Protein AF-A0A918CCY0-F1 (afdb_monomer)

Nearest PDB structures (foldseek):
  2pcs-assembly1_A  TM=2.678E-01  e=2.724E-01  Geobacillus kaustophilus HTA426
  3ggn-assembly2_A  TM=2.330E-01  e=2.279E-01  Deinococcus radiodurans R1 = ATCC 13939 = DSM 20539
  3ggn-assembly3_B  TM=2.545E-01  e=3.068E-01  Deinococcus radiodurans R1 = ATCC 13939 = DSM 20539
  6pny-assembly1_A  TM=3.063E-01  e=2.607E+00  Francisella tularensis subsp. tularensis SCHU S4

pLDDT: mean 81.94, std 15.41, range [39.5, 96.31]

Solvent-accessible surface area (backbone atoms only — not comparable to full-atom values): 8529 Å² total; per-residue (Å²): 140,81,88,79,83,79,80,77,81,78,77,88,73,75,77,64,58,61,61,7,47,51,28,29,48,45,58,53,39,56,74,70,52,80,58,81,56,75,43,73,50,66,84,45,102,47,34,41,38,38,27,29,70,56,40,86,72,64,56,28,54,26,38,40,42,39,38,33,67,90,44,58,96,51,21,34,38,37,36,34,32,46,60,75,64,62,71,43,38,53,45,37,24,89,43,63,42,80,72,51,73,47,82,68,100,50,61,28,40,32,32,36,28,74,30,59,93,46,47,65,23,35,33,41,41,32,65,54,98,90,37,40,37,42,35,42,24,30,56,65,32,28,54,72,34,89,88,44,29,85,76,60,129

Structure (mmCIF, N/CA/C/O backbone):
data_AF-A0A918CCY0-F1
#
_entry.id   AF-A0A918CCY0-F1
#
loop_
_atom_site.group_PDB
_atom_site.id
_atom_site.type_symbol
_atom_site.label_atom_id
_atom_site.label_alt_id
_atom_site.label_comp_id
_atom_site.label_asym_id
_atom_site.label_entity_id
_atom_site.label_seq_id
_atom_site.pdbx_PDB_ins_code
_atom_site.Cartn_x
_atom_site.Cartn_y
_atom_site.Cartn_z
_atom_site.occupancy
_atom_site.B_iso_or_equiv
_atom_site.auth_seq_id
_atom_site.auth_comp_id
_atom_site.auth_asym_id
_atom_site.auth_atom_id
_atom_site.pdbx_PDB_model_num
ATOM 1 N N . MET A 1 1 ? -39.111 -21.117 43.586 1.00 40.88 1 MET A N 1
ATOM 2 C CA . MET A 1 1 ? -37.737 -20.717 43.205 1.00 40.88 1 MET A CA 1
ATOM 3 C C . MET A 1 1 ? -37.545 -21.049 41.731 1.00 40.88 1 MET A C 1
ATOM 5 O O . MET A 1 1 ? -37.672 -22.212 41.379 1.00 40.88 1 MET A O 1
ATOM 9 N N . ARG A 1 2 ? -37.376 -20.050 40.855 1.00 39.50 2 ARG A N 1
ATOM 10 C CA . ARG A 1 2 ? -37.179 -20.255 39.405 1.00 39.50 2 ARG A CA 1
ATOM 11 C C . ARG A 1 2 ? -35.683 -20.141 39.086 1.00 39.50 2 ARG A C 1
ATOM 13 O O . A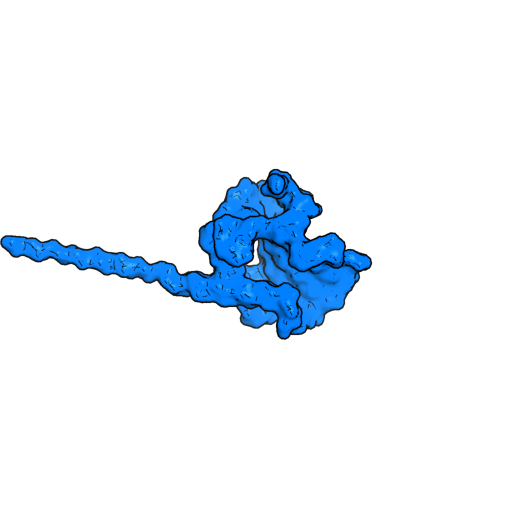RG A 1 2 ? -35.084 -19.166 39.540 1.00 39.50 2 ARG A O 1
ATOM 20 N N . PRO A 1 3 ? -35.071 -21.071 38.336 1.00 46.34 3 PRO A N 1
ATOM 21 C CA . PRO A 1 3 ? -33.688 -20.914 37.917 1.00 46.34 3 PRO A CA 1
ATOM 22 C C . PRO A 1 3 ? -33.613 -19.884 36.783 1.00 46.34 3 PRO A C 1
ATOM 24 O O . PRO A 1 3 ? -34.316 -19.989 35.779 1.00 46.34 3 PRO A O 1
ATOM 27 N N . VAL A 1 4 ? -32.768 -18.869 36.959 1.00 45.44 4 VAL A N 1
ATOM 28 C CA . VAL A 1 4 ? -32.426 -17.900 35.914 1.00 45.44 4 VAL A CA 1
ATOM 29 C C . VAL A 1 4 ? -31.367 -18.544 35.025 1.00 45.44 4 VAL A C 1
ATOM 31 O O . VAL A 1 4 ? -30.231 -18.754 35.450 1.00 45.44 4 VAL A O 1
ATOM 34 N N . LEU A 1 5 ? -31.754 -18.878 33.795 1.00 44.03 5 LEU A N 1
ATOM 35 C CA . LEU A 1 5 ? -30.851 -19.365 32.759 1.00 44.03 5 LEU A CA 1
ATOM 36 C C . LEU A 1 5 ? -29.919 -18.209 32.349 1.00 44.03 5 LEU A C 1
ATOM 38 O O . LEU A 1 5 ? -30.341 -17.268 31.678 1.00 44.03 5 LEU A O 1
ATOM 42 N N . LYS A 1 6 ? -28.652 -18.242 32.778 1.00 44.53 6 LYS A N 1
ATOM 43 C CA . LYS A 1 6 ? -27.619 -17.331 32.267 1.00 44.53 6 LYS A CA 1
ATOM 44 C C . LYS A 1 6 ? -27.209 -17.805 30.874 1.00 44.53 6 LYS A C 1
ATOM 46 O O . LYS A 1 6 ? -26.395 -18.713 30.742 1.00 44.53 6 LYS A O 1
ATOM 51 N 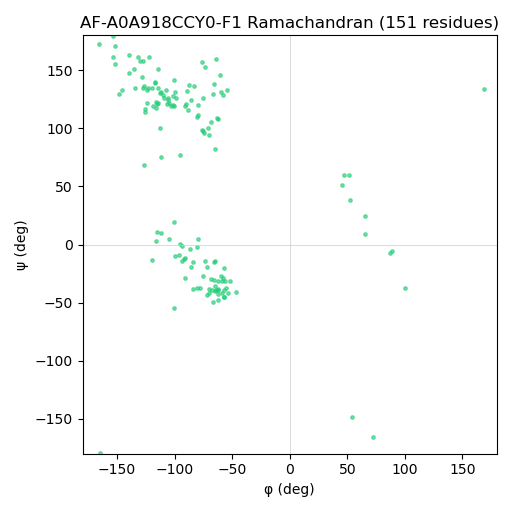N . VAL A 1 7 ? -27.778 -17.194 29.840 1.00 46.62 7 VAL A N 1
ATOM 52 C CA . VAL A 1 7 ? -27.289 -17.340 28.465 1.00 46.62 7 VAL A CA 1
ATOM 53 C C . VAL A 1 7 ? -25.966 -16.583 28.373 1.00 46.62 7 VAL A C 1
ATOM 55 O O . VAL A 1 7 ? -25.937 -15.357 28.290 1.00 46.62 7 VAL A O 1
ATOM 58 N N . VAL A 1 8 ? -24.855 -17.313 28.447 1.00 46.78 8 VAL A N 1
ATOM 59 C CA . VAL A 1 8 ? -23.535 -16.777 28.114 1.00 46.78 8 VAL A CA 1
ATOM 60 C C . VAL A 1 8 ? -23.460 -16.711 26.592 1.00 46.78 8 VAL A C 1
ATOM 62 O O . VAL A 1 8 ? -23.224 -17.717 25.926 1.00 46.78 8 VAL A O 1
ATOM 65 N N . ALA A 1 9 ? -23.698 -15.527 26.034 1.00 44.94 9 ALA A N 1
ATOM 66 C CA . ALA A 1 9 ? -23.364 -15.243 24.647 1.00 44.94 9 ALA A CA 1
ATOM 67 C C . ALA A 1 9 ? -21.831 -15.187 24.535 1.00 44.94 9 ALA A C 1
ATOM 69 O O . ALA A 1 9 ? -21.206 -14.168 24.823 1.00 44.94 9 ALA A O 1
ATOM 70 N N . VAL A 1 10 ? -21.212 -16.314 24.181 1.00 41.62 10 VAL A N 1
ATOM 71 C CA . VAL A 1 10 ? -19.797 -16.358 23.804 1.00 41.62 10 VAL A CA 1
ATOM 72 C C . VAL A 1 10 ? -19.688 -15.752 22.408 1.00 41.62 10 VAL A C 1
ATOM 74 O O . VAL A 1 10 ? -19.936 -16.412 21.402 1.00 41.62 10 VAL A O 1
ATOM 77 N N . SER A 1 11 ? -19.368 -14.462 22.349 1.00 46.12 11 SER A N 1
ATOM 78 C CA . SER A 1 11 ? -19.100 -13.753 21.100 1.00 46.12 11 SER A CA 1
ATOM 79 C C . SER A 1 11 ? -17.861 -14.339 20.413 1.00 46.12 11 SER A C 1
ATOM 81 O O . SER A 1 11 ? -16.729 -14.140 20.855 1.00 46.12 11 SER A O 1
ATOM 83 N N . LEU A 1 12 ? -18.080 -15.047 19.305 1.00 43.28 12 LEU A N 1
ATOM 84 C CA . LEU A 1 12 ? -17.069 -15.467 18.332 1.00 43.28 12 LEU A CA 1
ATOM 85 C C . LEU A 1 12 ? -16.461 -14.233 17.635 1.00 43.28 12 LEU A C 1
ATOM 87 O O . LEU A 1 12 ? -16.867 -13.869 16.538 1.00 43.28 12 LEU A O 1
ATOM 91 N N . LEU A 1 13 ? -15.492 -13.568 18.269 1.00 46.88 13 LEU A N 1
ATOM 92 C CA . LEU A 1 13 ? -14.721 -12.460 17.669 1.00 46.88 13 LEU A CA 1
ATOM 93 C C . LEU A 1 13 ? -13.226 -12.779 17.490 1.00 46.88 13 LEU A C 1
ATOM 95 O O . LEU A 1 13 ? -12.434 -11.900 17.169 1.00 46.88 13 LEU A O 1
ATO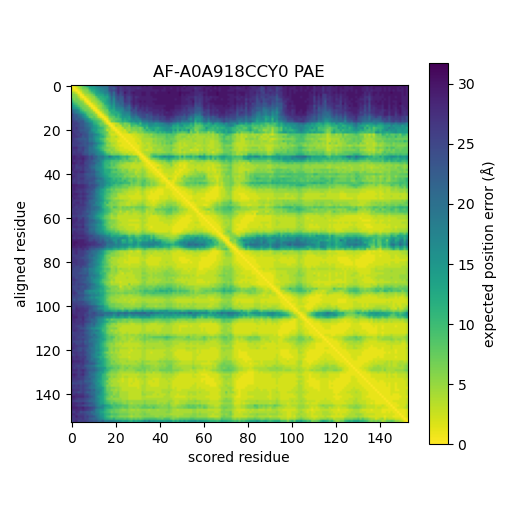M 99 N N . LEU A 1 14 ? -12.819 -14.037 17.674 1.00 45.97 14 LEU A N 1
ATOM 100 C CA . LEU A 1 14 ? -11.401 -14.426 17.699 1.00 45.97 14 LEU A CA 1
ATOM 101 C C . LEU A 1 14 ? -10.836 -14.903 16.346 1.00 45.97 14 LEU A C 1
ATOM 103 O O . LEU A 1 14 ? -9.655 -15.218 16.266 1.00 45.97 14 LEU A O 1
ATOM 107 N N . GLY A 1 15 ? -11.642 -14.953 15.279 1.00 44.38 15 GLY A N 1
ATOM 108 C CA . GLY A 1 15 ? -11.222 -15.521 13.986 1.00 44.38 15 GLY A CA 1
ATOM 109 C C . GLY A 1 15 ? -10.492 -14.563 13.035 1.00 44.38 15 GLY A C 1
ATOM 110 O O . GLY A 1 15 ? -9.800 -15.011 12.126 1.00 44.38 15 GLY A O 1
ATOM 111 N N . SER A 1 16 ? -10.627 -13.250 13.221 1.00 52.12 16 SER A N 1
ATOM 112 C CA . SER A 1 16 ? -10.119 -12.235 12.282 1.00 52.12 16 SER A CA 1
ATOM 113 C C . SER A 1 16 ? -8.720 -11.706 12.623 1.00 52.12 16 SER A C 1
ATOM 115 O O . SER A 1 16 ? -8.071 -11.101 11.775 1.00 52.12 16 SER A O 1
ATOM 117 N N . SER A 1 17 ? -8.204 -11.957 13.830 1.00 58.81 17 SER A N 1
ATOM 118 C CA . SER A 1 17 ? -6.920 -11.403 14.285 1.00 58.81 17 SER A CA 1
ATOM 119 C C . SER A 1 17 ? -5.694 -12.160 13.765 1.00 58.81 17 SER A C 1
ATOM 121 O O . SER A 1 17 ? -4.700 -11.523 13.419 1.00 58.81 17 SER A O 1
ATOM 123 N N . ALA A 1 18 ? -5.756 -13.492 13.668 1.00 58.97 18 ALA A N 1
ATOM 124 C CA . ALA A 1 18 ? -4.641 -14.307 13.172 1.00 58.97 18 ALA A CA 1
ATOM 125 C C . ALA A 1 18 ? -4.376 -14.042 11.682 1.00 58.97 18 ALA A C 1
ATOM 127 O O . ALA A 1 18 ? -3.266 -13.681 11.299 1.00 58.97 18 ALA A O 1
ATOM 128 N N . ARG A 1 19 ? -5.436 -14.080 10.863 1.00 67.81 19 ARG A N 1
ATOM 129 C CA . ARG A 1 19 ? -5.363 -13.803 9.422 1.00 67.81 19 ARG A CA 1
ATOM 130 C C . ARG A 1 19 ? -4.822 -12.401 9.125 1.00 67.81 19 ARG A C 1
ATOM 132 O O . ARG A 1 19 ? -4.006 -12.244 8.223 1.00 67.81 19 ARG A O 1
ATOM 139 N N . ALA A 1 20 ? -5.244 -11.393 9.889 1.00 60.84 20 ALA A N 1
ATOM 140 C CA . ALA A 1 20 ? -4.776 -10.023 9.704 1.00 60.84 20 ALA A CA 1
ATOM 141 C C . ALA A 1 20 ? -3.299 -9.849 10.119 1.00 60.84 20 ALA A C 1
ATOM 143 O O . ALA A 1 20 ? -2.530 -9.170 9.439 1.00 60.84 20 ALA A O 1
ATOM 144 N N . ALA A 1 21 ? -2.864 -10.510 11.199 1.00 64.00 21 ALA A N 1
ATOM 145 C CA . ALA A 1 21 ? -1.460 -10.514 11.610 1.00 64.00 21 ALA A CA 1
ATOM 146 C C . ALA A 1 21 ? -0.549 -11.190 10.567 1.00 64.00 21 ALA A C 1
ATOM 148 O O . ALA A 1 21 ? 0.544 -10.686 10.286 1.00 64.00 21 ALA A O 1
ATOM 149 N N . ASP A 1 22 ? -1.017 -12.283 9.960 1.00 74.00 22 ASP A N 1
ATOM 150 C CA . ASP A 1 22 ? -0.301 -13.004 8.905 1.00 74.00 22 ASP A CA 1
ATOM 151 C C . ASP A 1 22 ? -0.192 -12.180 7.616 1.00 74.00 22 ASP A C 1
ATOM 153 O O . ASP A 1 22 ? 0.874 -12.134 7.004 1.00 74.00 22 ASP A O 1
ATOM 157 N N . LEU A 1 23 ? -1.244 -11.448 7.239 1.00 76.88 23 LEU A N 1
ATOM 158 C CA . LEU A 1 23 ? -1.238 -10.582 6.056 1.00 76.88 23 LEU A CA 1
ATOM 159 C C . LEU A 1 23 ? -0.345 -9.353 6.227 1.00 76.88 23 LEU A C 1
ATOM 161 O O . LEU A 1 23 ? 0.424 -9.027 5.324 1.00 76.88 23 LEU A O 1
ATOM 165 N N . THR A 1 24 ? -0.360 -8.703 7.393 1.00 78.69 24 THR A N 1
ATOM 166 C CA . THR A 1 24 ? 0.599 -7.623 7.677 1.00 78.69 24 THR A CA 1
ATOM 167 C C . THR A 1 24 ? 2.026 -8.136 7.675 1.00 78.69 24 THR A C 1
ATOM 169 O O . THR A 1 24 ? 2.926 -7.463 7.178 1.00 78.69 24 THR A O 1
ATOM 172 N N . ARG A 1 25 ? 2.266 -9.336 8.214 1.00 82.00 25 ARG A N 1
ATOM 173 C CA . ARG A 1 25 ? 3.584 -9.961 8.136 1.00 82.00 25 ARG A CA 1
ATOM 174 C C . ARG A 1 25 ? 3.981 -10.219 6.684 1.00 82.00 25 ARG A C 1
ATOM 176 O O . ARG A 1 25 ? 5.082 -9.825 6.314 1.00 82.00 25 ARG A O 1
ATOM 183 N N . ALA A 1 26 ? 3.102 -10.805 5.876 1.00 80.62 26 ALA A N 1
ATOM 184 C CA . ALA A 1 26 ? 3.346 -11.039 4.457 1.00 80.62 26 ALA A CA 1
ATOM 185 C C . ALA A 1 26 ? 3.667 -9.732 3.717 1.00 80.62 26 ALA A C 1
ATOM 187 O O . ALA A 1 26 ? 4.657 -9.661 2.995 1.00 80.62 26 ALA A O 1
ATOM 188 N N . LEU A 1 27 ? 2.903 -8.664 3.966 1.00 81.19 27 LEU A N 1
ATOM 189 C CA . LEU A 1 27 ? 3.140 -7.333 3.403 1.00 81.19 27 LEU A CA 1
ATOM 190 C C . LEU A 1 27 ? 4.540 -6.811 3.748 1.00 81.19 27 LEU A C 1
ATOM 192 O O . LEU A 1 27 ? 5.264 -6.330 2.877 1.00 81.19 27 LEU A O 1
ATOM 196 N N . LEU A 1 28 ? 4.955 -6.960 5.007 1.00 81.38 28 LEU A N 1
ATOM 197 C CA . LEU A 1 28 ? 6.296 -6.581 5.451 1.00 81.38 28 LEU A CA 1
ATOM 198 C C . LEU A 1 28 ? 7.394 -7.482 4.853 1.00 81.38 28 LEU A C 1
ATOM 200 O O . LEU A 1 28 ? 8.509 -7.014 4.632 1.00 81.38 28 LEU A O 1
ATOM 204 N N . GLU A 1 29 ? 7.111 -8.750 4.548 1.00 83.50 29 GLU A N 1
ATOM 205 C CA . GLU A 1 29 ? 8.074 -9.648 3.898 1.00 83.50 29 GLU A CA 1
ATOM 206 C C . GLU A 1 29 ? 8.423 -9.186 2.472 1.00 83.50 29 GLU A C 1
ATOM 208 O O . GLU A 1 29 ? 9.601 -9.233 2.097 1.00 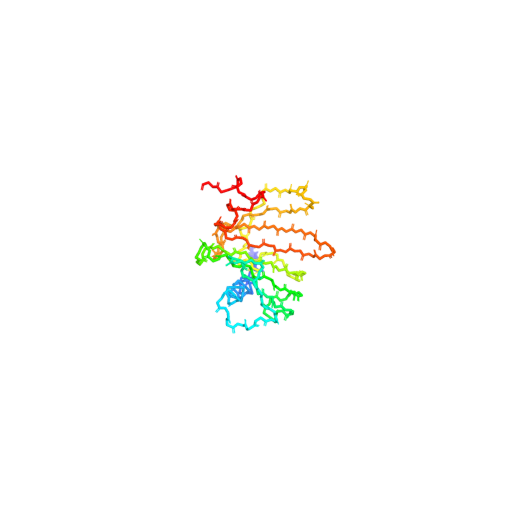83.50 29 GLU A O 1
ATOM 213 N N . TYR A 1 30 ? 7.465 -8.619 1.727 1.00 81.44 30 TYR A N 1
ATOM 214 C CA . TYR A 1 30 ? 7.723 -7.999 0.417 1.00 81.44 30 TYR A CA 1
ATOM 215 C C . TYR A 1 30 ? 8.679 -6.797 0.497 1.00 81.44 30 TYR A C 1
ATOM 217 O O . TYR A 1 30 ? 9.507 -6.594 -0.404 1.00 81.44 30 TYR A O 1
ATOM 225 N N . LEU A 1 31 ? 8.668 -6.053 1.611 1.00 78.75 31 LEU A N 1
ATOM 226 C CA . LEU A 1 31 ? 9.655 -4.993 1.857 1.00 78.75 31 LEU A CA 1
ATOM 227 C C . LEU A 1 31 ? 11.073 -5.568 1.925 1.00 78.75 31 LEU A C 1
ATOM 229 O O . LEU A 1 31 ? 11.990 -5.025 1.308 1.00 78.75 31 LEU A O 1
ATOM 233 N N . THR A 1 32 ? 11.225 -6.706 2.609 1.00 74.38 32 THR A N 1
ATOM 234 C CA . THR A 1 32 ? 12.512 -7.380 2.855 1.00 74.38 32 THR A CA 1
ATOM 235 C C . THR A 1 32 ? 13.039 -8.214 1.686 1.00 74.38 32 THR A C 1
ATOM 237 O O . THR A 1 32 ? 14.075 -8.854 1.826 1.00 74.38 32 THR A O 1
ATOM 240 N N . THR A 1 33 ? 12.371 -8.198 0.525 1.00 66.62 33 THR A N 1
ATOM 241 C CA . THR A 1 33 ? 12.799 -8.857 -0.733 1.00 66.62 33 THR A CA 1
ATOM 242 C C . THR A 1 33 ? 12.852 -10.392 -0.701 1.00 66.62 33 THR A C 1
ATOM 244 O O . THR A 1 33 ? 13.307 -10.993 -1.668 1.00 66.62 33 THR A O 1
ATOM 247 N N . LYS A 1 34 ? 12.352 -11.048 0.359 1.00 70.19 34 LYS A N 1
ATOM 248 C CA . LYS A 1 34 ? 12.341 -12.523 0.456 1.00 70.19 34 LYS A CA 1
ATOM 249 C C . LYS A 1 34 ? 11.592 -13.192 -0.699 1.00 70.19 34 LYS A C 1
ATOM 251 O O . LYS A 1 34 ? 11.929 -14.307 -1.081 1.00 70.19 34 LYS A O 1
ATOM 256 N N . THR A 1 35 ? 10.611 -12.491 -1.258 1.00 75.12 35 THR A N 1
ATOM 257 C CA . THR A 1 35 ? 9.899 -12.895 -2.469 1.00 75.12 35 THR A CA 1
ATOM 258 C C . THR A 1 35 ? 10.461 -12.116 -3.663 1.00 75.12 35 THR A C 1
ATOM 260 O O . THR A 1 35 ? 10.363 -10.882 -3.658 1.00 75.12 35 THR A O 1
ATOM 263 N N . PRO A 1 36 ? 11.023 -12.774 -4.693 1.00 84.25 36 PRO A N 1
ATOM 264 C CA . PRO A 1 36 ? 11.535 -12.086 -5.877 1.00 84.25 36 PRO A CA 1
ATOM 265 C C . PRO A 1 36 ? 10.388 -11.414 -6.656 1.00 84.25 36 PRO A C 1
ATOM 267 O O . PRO A 1 36 ? 9.310 -12.006 -6.757 1.00 84.25 36 PRO A O 1
ATOM 270 N N . PRO A 1 37 ? 10.570 -10.179 -7.160 1.00 89.94 37 PRO A N 1
ATOM 271 C CA . PRO A 1 37 ? 9.547 -9.492 -7.941 1.00 89.94 37 PRO A CA 1
ATOM 272 C C . PRO A 1 37 ? 9.414 -10.074 -9.350 1.00 89.94 37 PRO A C 1
ATOM 274 O O . PRO A 1 37 ? 10.379 -10.592 -9.906 1.00 89.94 37 PRO A O 1
ATOM 277 N N . SER A 1 38 ? 8.219 -9.949 -9.931 1.00 92.12 38 SER A N 1
ATOM 278 C CA . SER A 1 38 ? 7.984 -10.206 -11.357 1.00 92.12 38 SER A CA 1
ATOM 279 C C . SER A 1 38 ? 8.745 -9.196 -12.215 1.00 92.12 38 SER A C 1
ATOM 281 O O . SER A 1 38 ? 9.334 -9.562 -13.225 1.00 92.12 38 SER A O 1
ATOM 283 N N . GLU A 1 39 ? 8.759 -7.932 -11.784 1.00 91.75 39 GLU A N 1
ATOM 284 C CA . GLU A 1 39 ? 9.446 -6.843 -12.473 1.00 91.75 39 GLU A CA 1
ATOM 285 C C . GLU A 1 39 ? 10.146 -5.919 -11.479 1.00 91.75 39 GLU A C 1
ATOM 287 O O . GLU A 1 39 ? 9.672 -5.673 -10.365 1.00 91.75 39 GLU A O 1
ATOM 292 N N . SER A 1 40 ? 11.276 -5.359 -11.897 1.00 90.69 40 SER A N 1
ATOM 293 C CA . SER A 1 40 ? 11.994 -4.359 -11.117 1.00 90.69 40 SER A CA 1
ATOM 294 C C . SER A 1 40 ? 12.661 -3.336 -12.012 1.00 90.69 40 SER A C 1
ATOM 296 O O . SER A 1 40 ? 13.345 -3.705 -12.968 1.00 90.69 40 SER A O 1
ATOM 298 N N . SER A 1 41 ? 12.507 -2.059 -11.684 1.00 90.62 41 SER A N 1
ATOM 299 C CA . SER A 1 41 ? 13.056 -0.974 -12.488 1.00 90.62 41 SER A CA 1
ATOM 300 C C . SER A 1 41 ? 13.363 0.262 -11.649 1.00 90.62 41 SER A C 1
ATOM 302 O O . SER A 1 41 ? 12.796 0.498 -10.580 1.00 90.62 41 SER A O 1
ATOM 304 N N . TYR A 1 42 ? 14.292 1.071 -12.149 1.00 86.12 42 TYR A N 1
ATOM 305 C CA . TYR A 1 42 ? 14.489 2.429 -11.664 1.00 86.12 42 TYR A CA 1
ATOM 306 C C . TYR A 1 42 ? 13.576 3.359 -12.461 1.00 86.12 42 TYR A C 1
ATOM 308 O O . TYR A 1 42 ? 13.760 3.512 -13.666 1.00 86.12 42 TYR A O 1
ATOM 316 N N . MET A 1 43 ? 12.613 3.997 -11.794 1.00 84.06 43 MET A N 1
ATOM 317 C CA . MET A 1 43 ? 11.814 5.070 -12.406 1.00 84.06 43 MET A CA 1
ATOM 318 C C . MET A 1 43 ? 12.612 6.374 -12.509 1.00 84.06 43 MET A C 1
ATOM 320 O O . MET A 1 43 ? 12.356 7.211 -13.369 1.00 84.06 43 MET A O 1
ATOM 324 N N . SER A 1 44 ? 13.583 6.562 -11.615 1.00 85.56 44 SER A N 1
ATOM 325 C CA . SER A 1 44 ? 14.540 7.666 -11.640 1.00 85.56 44 SER A CA 1
ATOM 326 C C . SER A 1 44 ? 15.829 7.244 -10.929 1.00 85.56 44 SER A C 1
ATOM 328 O O . SER A 1 44 ? 15.917 6.143 -10.385 1.00 85.56 44 SER A O 1
ATOM 330 N N . LYS A 1 45 ? 16.828 8.135 -10.861 1.00 81.88 45 LYS A N 1
ATOM 331 C CA . LYS A 1 45 ? 18.068 7.893 -10.093 1.00 81.88 45 LYS A CA 1
ATOM 332 C C . LYS A 1 45 ? 17.820 7.601 -8.604 1.00 81.88 45 LYS A C 1
ATOM 334 O O . LYS A 1 45 ? 18.696 7.050 -7.937 1.00 81.88 45 LYS A O 1
ATOM 339 N N . GLU A 1 46 ? 16.656 7.986 -8.086 1.00 83.31 46 GLU A N 1
ATOM 340 C CA . GLU A 1 46 ? 16.334 7.942 -6.658 1.00 83.31 46 GLU A CA 1
ATOM 341 C C . GLU A 1 46 ? 15.143 7.042 -6.328 1.00 83.31 46 GLU A C 1
ATOM 343 O O . GLU A 1 46 ? 14.938 6.726 -5.158 1.00 83.31 46 GLU A O 1
ATOM 348 N N . VAL A 1 47 ? 14.372 6.620 -7.333 1.00 85.38 47 VAL A N 1
ATOM 349 C CA . VAL A 1 47 ? 13.145 5.842 -7.155 1.00 85.38 47 VAL A CA 1
ATOM 350 C C . VAL A 1 47 ? 13.314 4.470 -7.786 1.00 85.38 47 VAL A C 1
ATOM 352 O O . VAL A 1 47 ? 13.486 4.348 -9.000 1.00 85.38 47 VAL A O 1
ATOM 355 N N . TYR A 1 48 ? 13.231 3.444 -6.945 1.00 88.94 48 TYR A N 1
ATOM 356 C CA . TYR A 1 48 ? 13.265 2.046 -7.350 1.00 88.94 48 TYR A CA 1
ATOM 357 C C . TYR A 1 48 ? 11.914 1.395 -7.085 1.00 88.94 48 TYR A C 1
ATOM 359 O O . TYR A 1 48 ? 11.375 1.511 -5.977 1.00 88.94 48 TYR A O 1
ATOM 367 N N . VAL A 1 49 ? 11.390 0.712 -8.098 1.00 91.81 49 VAL A N 1
ATOM 368 C CA . VAL A 1 49 ? 10.087 0.052 -8.077 1.00 91.81 49 VAL A CA 1
ATOM 369 C C . VAL A 1 49 ? 10.264 -1.446 -8.246 1.00 91.81 49 VAL A C 1
ATOM 371 O O . VAL A 1 49 ? 11.079 -1.918 -9.039 1.00 91.81 49 VAL A O 1
ATOM 374 N N . ARG A 1 50 ? 9.479 -2.197 -7.477 1.00 92.31 50 ARG A N 1
ATOM 375 C CA . ARG A 1 50 ? 9.341 -3.647 -7.583 1.00 92.31 50 ARG A CA 1
ATOM 376 C C . ARG A 1 50 ? 7.869 -4.000 -7.696 1.00 92.31 50 ARG A C 1
ATOM 378 O O . ARG A 1 50 ? 7.062 -3.480 -6.928 1.00 92.31 50 ARG A O 1
ATOM 385 N N . ILE A 1 51 ? 7.542 -4.889 -8.624 1.00 93.69 51 ILE A N 1
ATOM 386 C CA . ILE A 1 51 ? 6.174 -5.320 -8.899 1.00 93.69 51 ILE A CA 1
ATOM 387 C C . ILE A 1 51 ? 6.101 -6.833 -8.743 1.00 93.69 51 ILE A C 1
ATOM 389 O O . ILE A 1 51 ? 6.956 -7.559 -9.251 1.00 93.69 51 ILE A O 1
ATOM 393 N N . TRP A 1 52 ? 5.065 -7.314 -8.064 1.00 93.94 52 TRP A N 1
ATOM 394 C CA . TRP A 1 52 ? 4.703 -8.727 -8.048 1.00 93.94 52 TRP A CA 1
ATOM 395 C C . TRP A 1 52 ? 3.306 -8.862 -8.628 1.00 93.94 52 TRP A C 1
ATOM 397 O O . TRP A 1 52 ? 2.348 -8.312 -8.083 1.00 93.94 52 TRP A O 1
ATOM 407 N N . THR A 1 53 ? 3.202 -9.605 -9.722 1.00 93.31 53 THR A N 1
ATOM 408 C CA . THR A 1 53 ? 1.916 -10.023 -10.279 1.00 93.31 53 THR A CA 1
ATOM 409 C C . THR A 1 53 ? 1.452 -11.276 -9.538 1.00 93.31 53 THR A C 1
ATOM 411 O O . THR A 1 53 ? 2.255 -12.163 -9.252 1.00 93.31 53 THR A O 1
ATOM 414 N N . HIS A 1 54 ? 0.174 -11.330 -9.173 1.00 88.88 54 HIS A N 1
ATOM 415 C CA . HIS A 1 54 ? -0.446 -12.426 -8.424 1.00 88.88 54 HIS A CA 1
ATOM 416 C C . HIS A 1 54 ? 0.307 -12.816 -7.130 1.00 88.88 54 HIS A C 1
ATOM 418 O O . HIS A 1 54 ? 0.745 -13.962 -6.978 1.00 88.88 54 HIS A O 1
ATOM 424 N N . PRO A 1 55 ? 0.485 -11.890 -6.166 1.00 88.00 55 PRO A N 1
ATOM 425 C CA . PRO A 1 55 ? 1.172 -12.176 -4.909 1.00 88.00 55 PRO A CA 1
ATOM 426 C C . PRO A 1 55 ? 0.427 -13.244 -4.093 1.00 88.00 55 PRO A C 1
ATOM 428 O O . PRO A 1 55 ? -0.614 -12.974 -3.489 1.00 88.00 55 PRO A O 1
ATOM 431 N N . LEU A 1 56 ? 1.006 -14.449 -4.024 1.00 78.94 56 LEU A N 1
ATOM 432 C CA . LEU A 1 56 ? 0.416 -15.629 -3.372 1.00 78.94 56 LEU A CA 1
ATOM 433 C C . LEU A 1 56 ? -0.059 -15.374 -1.934 1.00 78.94 56 LEU A C 1
ATOM 435 O O . LEU A 1 56 ? -1.023 -15.985 -1.483 1.00 78.94 56 LEU A O 1
ATOM 439 N N . LEU A 1 57 ? 0.611 -14.472 -1.214 1.00 80.75 57 LEU A N 1
ATOM 440 C CA . LEU A 1 57 ? 0.357 -14.235 0.204 1.00 80.75 57 LEU A CA 1
ATOM 441 C C . LEU A 1 57 ? -0.666 -13.126 0.482 1.00 80.75 57 LEU A C 1
ATOM 443 O O . LEU A 1 57 ? -1.100 -13.001 1.621 1.00 80.75 57 LEU A O 1
ATOM 447 N N . LEU A 1 58 ? -1.051 -12.310 -0.509 1.00 82.19 58 LEU A N 1
ATOM 448 C CA . LEU A 1 58 ? -1.818 -11.076 -0.271 1.00 82.19 58 LEU A CA 1
ATOM 449 C C . LEU A 1 58 ? -3.225 -11.054 -0.887 1.00 82.19 58 LEU A C 1
ATOM 451 O O . LEU A 1 58 ? -3.922 -10.062 -0.721 1.00 82.19 58 LEU A O 1
ATOM 455 N N . ASN A 1 59 ? -3.709 -12.125 -1.527 1.00 87.75 59 ASN A N 1
ATOM 456 C CA . ASN A 1 59 ? -5.065 -12.158 -2.116 1.00 87.75 59 ASN A CA 1
ATOM 457 C C . ASN A 1 59 ? -5.389 -10.878 -2.920 1.00 87.75 59 ASN A C 1
ATOM 459 O O . ASN A 1 59 ? -6.388 -10.207 -2.671 1.00 87.75 59 ASN A O 1
ATOM 463 N N . ALA A 1 60 ? -4.495 -10.509 -3.830 1.00 92.31 60 ALA A N 1
ATOM 464 C CA . ALA A 1 60 ? -4.592 -9.321 -4.670 1.00 92.31 60 ALA A CA 1
ATOM 465 C C . ALA A 1 60 ? -4.112 -9.672 -6.081 1.00 92.31 60 ALA A C 1
ATOM 467 O O . ALA A 1 60 ? -3.434 -10.689 -6.261 1.00 92.31 60 ALA A O 1
ATOM 468 N N . ASP A 1 61 ? -4.439 -8.843 -7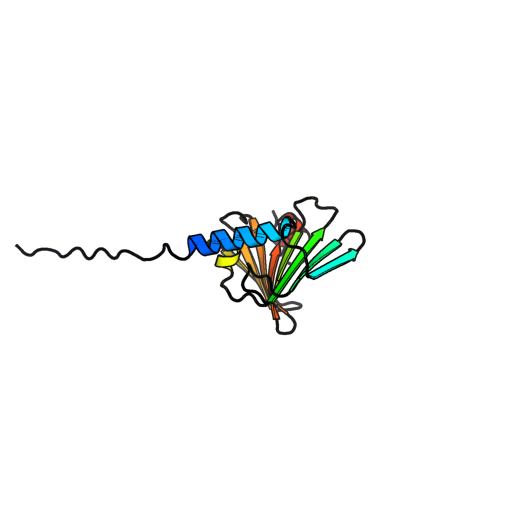.067 1.00 95.50 61 ASP A N 1
ATOM 469 C CA . ASP A 1 61 ? -3.996 -9.077 -8.444 1.00 95.50 61 ASP A CA 1
ATOM 470 C C . ASP A 1 61 ? -2.534 -8.669 -8.631 1.00 95.50 61 ASP A C 1
ATOM 472 O O . ASP A 1 61 ? -1.774 -9.356 -9.312 1.00 95.50 61 ASP A O 1
ATOM 476 N N . ALA A 1 62 ? -2.107 -7.585 -7.982 1.00 94.44 62 ALA A N 1
ATOM 477 C CA . ALA A 1 62 ? -0.712 -7.172 -7.978 1.00 94.44 62 ALA A CA 1
ATOM 478 C C . ALA A 1 62 ? -0.353 -6.363 -6.731 1.00 94.44 62 ALA A C 1
ATOM 480 O O . ALA A 1 62 ? -1.211 -5.806 -6.045 1.00 94.44 62 ALA A O 1
ATOM 481 N N . ILE A 1 63 ? 0.946 -6.276 -6.464 1.00 93.62 63 ILE A N 1
ATOM 482 C CA . ILE A 1 63 ? 1.512 -5.296 -5.541 1.00 93.62 63 ILE A CA 1
ATOM 483 C C . ILE A 1 63 ? 2.657 -4.543 -6.204 1.00 93.62 63 ILE A C 1
ATOM 485 O O . ILE A 1 63 ? 3.456 -5.117 -6.944 1.00 93.62 63 ILE A O 1
ATOM 489 N N . MET A 1 64 ? 2.761 -3.263 -5.878 1.00 93.75 64 MET A N 1
ATOM 490 C CA . MET A 1 64 ? 3.853 -2.397 -6.293 1.00 93.75 64 MET A CA 1
ATOM 491 C C . MET A 1 64 ? 4.492 -1.785 -5.054 1.00 93.75 64 MET A C 1
ATOM 493 O O . MET A 1 64 ? 3.832 -1.099 -4.280 1.00 93.75 64 MET A O 1
ATOM 497 N N . LEU A 1 65 ? 5.784 -2.019 -4.866 1.00 92.31 65 LEU A N 1
ATOM 498 C CA . LEU A 1 65 ? 6.571 -1.381 -3.822 1.00 92.31 65 LEU A CA 1
ATOM 499 C C . LEU A 1 65 ? 7.486 -0.346 -4.453 1.00 92.31 65 LEU A C 1
ATOM 501 O O . LEU A 1 65 ? 8.372 -0.689 -5.239 1.00 92.31 65 LEU A O 1
ATOM 505 N N . THR A 1 66 ? 7.327 0.894 -4.022 1.00 90.81 66 THR A N 1
ATOM 506 C CA . THR A 1 66 ? 8.191 1.994 -4.422 1.00 90.81 66 THR A CA 1
ATOM 507 C C . THR A 1 66 ? 9.057 2.398 -3.243 1.00 90.81 66 THR A C 1
ATOM 509 O O . THR A 1 66 ? 8.564 2.689 -2.153 1.00 90.81 66 THR A O 1
ATOM 512 N N . THR A 1 67 ? 10.367 2.427 -3.462 1.00 88.44 67 THR A N 1
ATOM 513 C CA . THR A 1 67 ? 11.361 2.830 -2.464 1.00 88.44 67 THR A CA 1
ATOM 514 C C . THR A 1 67 ? 12.135 4.042 -2.957 1.00 88.44 67 THR A C 1
ATOM 516 O O . THR A 1 67 ? 12.564 4.088 -4.110 1.00 88.44 67 THR A O 1
ATOM 519 N N . SER A 1 68 ? 12.321 5.024 -2.077 1.00 82.00 68 SER A N 1
ATOM 520 C CA . SER A 1 68 ? 13.129 6.212 -2.344 1.00 82.00 68 SER A CA 1
ATOM 521 C C . SER A 1 68 ? 14.497 6.081 -1.680 1.00 82.00 68 SER A C 1
ATOM 523 O O . SER A 1 68 ? 14.588 6.035 -0.452 1.00 82.00 68 SER A O 1
ATOM 525 N N . LYS A 1 69 ? 15.569 6.128 -2.476 1.00 69.19 69 LYS A N 1
ATOM 526 C CA . LYS A 1 69 ? 16.967 6.003 -2.026 1.00 69.19 69 LYS A CA 1
ATOM 527 C C . LYS A 1 69 ? 17.341 7.026 -0.943 1.00 69.19 69 LYS A C 1
ATOM 529 O O . LYS A 1 69 ? 18.025 6.685 0.016 1.00 69.19 69 LYS A O 1
ATOM 534 N N . ASN A 1 70 ? 16.824 8.252 -1.052 1.00 68.19 70 ASN A N 1
ATOM 535 C CA . ASN A 1 70 ? 17.169 9.373 -0.166 1.00 68.19 70 ASN A CA 1
ATOM 536 C C . ASN A 1 70 ? 16.436 9.386 1.187 1.00 68.19 70 ASN A C 1
ATOM 538 O O . ASN A 1 70 ? 16.684 10.263 2.007 1.00 68.19 70 ASN A O 1
ATOM 542 N N . ASN A 1 71 ? 15.528 8.440 1.437 1.00 63.72 71 ASN A N 1
ATOM 543 C CA . ASN A 1 71 ? 14.727 8.407 2.667 1.00 63.72 71 ASN A CA 1
ATOM 544 C C . ASN A 1 71 ? 15.088 7.228 3.589 1.00 63.72 71 ASN A C 1
ATOM 546 O O . ASN A 1 71 ? 14.363 6.941 4.546 1.00 63.72 71 ASN A O 1
ATOM 550 N N . GLY A 1 72 ? 16.179 6.517 3.281 1.00 61.31 72 GLY A N 1
ATOM 551 C CA . GLY A 1 72 ? 16.574 5.300 3.986 1.00 61.31 72 GLY A CA 1
ATOM 552 C C . GLY A 1 72 ? 15.450 4.255 4.036 1.00 61.31 72 GLY A C 1
ATOM 553 O O . GLY A 1 72 ? 14.601 4.180 3.150 1.00 61.31 72 GLY A O 1
ATOM 554 N N . ILE A 1 73 ? 15.414 3.471 5.117 1.00 56.44 73 ILE A N 1
ATOM 555 C CA . ILE A 1 73 ? 14.407 2.416 5.362 1.00 56.44 73 ILE A CA 1
ATOM 556 C C . ILE A 1 73 ? 12.990 3.008 5.562 1.00 56.44 73 ILE A C 1
ATOM 558 O O . ILE A 1 73 ? 11.993 2.293 5.485 1.00 56.44 73 ILE A O 1
ATOM 562 N N . GLY A 1 74 ? 12.878 4.321 5.795 1.00 66.31 74 GLY A N 1
ATOM 563 C CA . GLY A 1 74 ? 11.626 4.991 6.138 1.00 66.31 74 GLY A CA 1
ATOM 564 C C . GLY A 1 74 ? 10.824 5.539 4.960 1.00 66.31 74 GLY A C 1
ATOM 565 O O . GLY A 1 74 ? 9.680 5.920 5.176 1.00 66.31 74 GLY A O 1
ATOM 566 N N . GLY A 1 75 ? 11.361 5.617 3.738 1.00 79.12 75 GLY A N 1
ATOM 567 C CA . GLY A 1 75 ? 10.647 6.231 2.608 1.00 79.12 75 GLY A CA 1
ATOM 568 C C . GLY A 1 75 ? 10.252 5.247 1.534 1.00 79.12 75 GLY A C 1
ATOM 569 O O . GLY A 1 75 ? 10.834 5.235 0.447 1.00 79.12 75 GLY A O 1
ATOM 570 N N . TRP A 1 76 ? 9.225 4.476 1.841 1.00 89.31 76 TRP A N 1
ATOM 571 C CA . TRP A 1 76 ? 8.553 3.626 0.884 1.00 89.31 76 TRP A CA 1
ATOM 572 C C . TRP A 1 76 ? 7.055 3.900 0.903 1.00 89.31 76 TRP A C 1
ATOM 574 O O . TRP A 1 76 ? 6.503 4.412 1.879 1.00 89.31 76 TRP A O 1
ATOM 584 N N . PHE A 1 77 ? 6.405 3.543 -0.191 1.00 91.50 77 PHE A N 1
ATOM 585 C CA . PHE A 1 77 ? 4.972 3.310 -0.209 1.00 91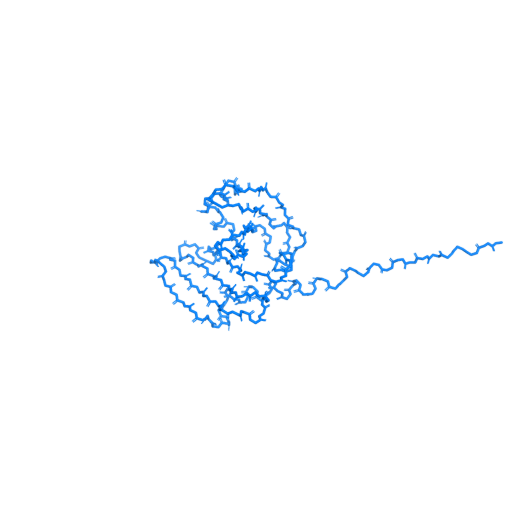.50 77 PHE A CA 1
ATOM 586 C C . PHE A 1 77 ? 4.706 2.025 -0.983 1.00 91.50 77 PHE A C 1
ATOM 588 O O . PHE A 1 77 ? 5.491 1.630 -1.849 1.00 91.50 77 PHE A O 1
ATOM 595 N N . LEU A 1 78 ? 3.628 1.347 -0.621 1.00 93.00 78 LEU A N 1
ATOM 596 C CA . LEU A 1 78 ? 3.221 0.095 -1.233 1.00 93.00 78 LEU A CA 1
ATOM 597 C C . LEU A 1 78 ? 1.797 0.245 -1.741 1.00 93.00 78 LEU A C 1
ATOM 599 O O . LEU A 1 78 ? 0.939 0.723 -1.012 1.00 93.00 78 LEU A O 1
ATOM 603 N N . VAL A 1 79 ? 1.546 -0.180 -2.969 1.00 95.00 79 VAL A N 1
ATOM 604 C CA . VAL A 1 79 ? 0.219 -0.195 -3.575 1.00 95.00 79 VAL A CA 1
ATOM 605 C C . VAL A 1 79 ? -0.221 -1.636 -3.750 1.00 95.00 79 VAL A C 1
ATOM 607 O O . VAL A 1 79 ? 0.536 -2.455 -4.271 1.00 95.00 79 VAL A O 1
ATOM 610 N N . ILE A 1 80 ? -1.437 -1.942 -3.313 1.00 95.06 80 ILE A N 1
ATOM 611 C CA . ILE A 1 80 ? -2.115 -3.214 -3.549 1.00 95.06 80 ILE A CA 1
ATOM 612 C C . ILE A 1 80 ? -3.186 -2.961 -4.608 1.00 95.06 80 ILE A C 1
ATOM 614 O O . ILE A 1 80 ? -4.029 -2.082 -4.431 1.00 95.06 80 ILE A O 1
ATOM 618 N N . ILE A 1 81 ? -3.129 -3.720 -5.700 1.00 96.31 81 ILE A N 1
ATOM 619 C CA . ILE A 1 81 ? -4.035 -3.602 -6.844 1.00 96.31 81 ILE A CA 1
ATOM 620 C C . ILE A 1 81 ? -5.081 -4.711 -6.768 1.00 96.31 81 ILE A C 1
ATOM 622 O O . ILE A 1 81 ? -4.737 -5.889 -6.630 1.00 96.31 81 ILE A O 1
ATOM 626 N N . ASN A 1 82 ? -6.348 -4.316 -6.860 1.00 96.25 82 ASN A N 1
ATOM 627 C CA . ASN A 1 82 ? -7.539 -5.146 -6.704 1.00 96.25 82 ASN A CA 1
ATOM 628 C C . ASN A 1 82 ? -7.459 -6.039 -5.449 1.00 96.25 82 ASN A C 1
ATOM 630 O O . ASN A 1 82 ? -7.463 -7.272 -5.559 1.00 96.25 82 ASN A O 1
ATOM 634 N N . PRO A 1 83 ? -7.337 -5.444 -4.242 1.00 94.12 83 PRO A N 1
ATOM 635 C CA . PRO A 1 83 ? -7.357 -6.211 -3.002 1.00 94.12 83 PRO A CA 1
ATOM 636 C C . PRO A 1 83 ? -8.688 -6.963 -2.868 1.00 94.12 83 PRO A C 1
ATOM 638 O O . PRO A 1 83 ? -9.762 -6.387 -3.019 1.00 94.12 83 PRO A O 1
ATOM 641 N N . ARG A 1 84 ? -8.634 -8.262 -2.555 1.00 92.25 84 ARG A N 1
ATOM 642 C CA . ARG A 1 84 ? -9.836 -9.111 -2.415 1.00 92.25 84 ARG A CA 1
ATOM 643 C C . ARG A 1 84 ? -10.316 -9.235 -0.970 1.00 92.25 84 ARG A C 1
ATOM 645 O O . ARG A 1 84 ? -11.273 -9.957 -0.699 1.00 92.25 84 ARG A O 1
ATOM 652 N N . LEU A 1 85 ? -9.627 -8.577 -0.038 1.00 89.44 85 LEU A N 1
ATOM 653 C CA . LEU A 1 85 ? -9.936 -8.578 1.390 1.00 89.44 85 LEU A CA 1
ATOM 654 C C . LEU A 1 85 ? -10.178 -7.153 1.905 1.00 89.44 85 LEU A C 1
ATOM 656 O O . LEU A 1 85 ? -9.760 -6.184 1.270 1.00 89.44 85 LEU A O 1
ATOM 660 N N . PRO A 1 86 ? -10.835 -6.996 3.065 1.00 86.62 86 PRO A N 1
ATOM 661 C CA . PRO A 1 86 ? -10.978 -5.692 3.695 1.00 86.62 86 PRO A CA 1
ATOM 662 C C . PRO A 1 86 ? -9.622 -5.072 4.045 1.00 86.62 86 PRO A C 1
ATOM 664 O O . PRO A 1 86 ? -8.698 -5.759 4.479 1.00 86.62 86 PRO A O 1
ATOM 667 N N . ILE A 1 87 ? -9.535 -3.745 3.951 1.00 86.44 87 ILE A N 1
ATOM 668 C CA . ILE A 1 87 ? -8.362 -2.945 4.332 1.00 86.44 87 ILE A CA 1
ATOM 669 C C . ILE A 1 87 ? -7.786 -3.330 5.710 1.00 86.44 87 ILE A C 1
ATOM 671 O O . ILE A 1 87 ? -6.574 -3.451 5.865 1.00 86.44 87 ILE A O 1
ATOM 675 N N . SER A 1 88 ? -8.640 -3.590 6.704 1.00 84.25 88 SER A N 1
ATOM 676 C CA . SER A 1 88 ? -8.234 -3.963 8.066 1.00 84.25 88 SER A CA 1
ATOM 677 C C . SER A 1 88 ? -7.388 -5.234 8.130 1.00 84.25 88 SER A C 1
ATOM 679 O O . SER A 1 88 ? -6.517 -5.342 8.996 1.00 84.25 88 SER A O 1
ATOM 681 N N . ASP A 1 89 ? -7.626 -6.175 7.214 1.00 86.25 89 ASP A N 1
ATOM 682 C CA . ASP A 1 89 ? -6.926 -7.456 7.174 1.00 86.25 89 ASP A CA 1
ATOM 683 C C . ASP A 1 89 ? -5.484 -7.253 6.707 1.00 86.25 89 ASP A C 1
ATOM 685 O O . ASP A 1 89 ? -4.554 -7.762 7.325 1.00 86.25 89 ASP A O 1
ATOM 689 N N . TYR A 1 90 ? -5.273 -6.426 5.681 1.00 86.00 90 TYR A N 1
ATOM 690 C CA . TYR A 1 90 ? -3.934 -6.071 5.202 1.00 86.00 90 TYR A CA 1
ATOM 691 C C . TYR A 1 90 ? -3.104 -5.344 6.260 1.00 86.00 90 TYR A C 1
ATOM 693 O O . TYR A 1 90 ? -1.899 -5.573 6.394 1.00 86.00 90 TYR A O 1
ATOM 701 N N . LEU A 1 91 ? -3.752 -4.472 7.032 1.00 85.19 91 LEU A N 1
ATOM 702 C CA . LEU A 1 91 ? -3.083 -3.618 8.009 1.00 85.19 91 LEU A CA 1
ATOM 703 C C . LEU A 1 91 ? -2.841 -4.284 9.361 1.00 85.19 91 LEU A C 1
ATOM 705 O O . LEU A 1 91 ? -2.090 -3.736 10.176 1.00 85.19 91 LEU A O 1
ATOM 709 N N . GLY A 1 92 ? -3.508 -5.411 9.637 1.00 82.56 92 GLY A N 1
ATOM 710 C CA . GLY A 1 92 ? -3.385 -6.083 10.931 1.00 82.56 92 GLY A CA 1
ATOM 711 C C . GLY A 1 92 ? -3.949 -5.231 12.064 1.00 82.56 92 GLY A C 1
ATOM 712 O O . GLY A 1 92 ? -3.500 -5.328 13.207 1.00 82.56 92 GLY A O 1
ATOM 713 N N . SER A 1 93 ? -4.878 -4.329 11.737 1.00 80.94 93 SER A N 1
ATOM 714 C CA . SER A 1 93 ? -5.416 -3.327 12.648 1.00 80.94 93 SER A CA 1
ATOM 715 C C . SER A 1 93 ? -6.865 -3.019 12.298 1.00 80.94 93 SER A C 1
ATOM 717 O O . SER A 1 93 ? -7.190 -2.673 11.166 1.00 80.94 93 SER A O 1
ATOM 719 N N . ASN A 1 94 ? -7.732 -3.069 13.308 1.00 79.00 94 ASN A N 1
ATOM 720 C CA . ASN A 1 94 ? -9.091 -2.533 13.238 1.00 79.00 94 ASN A CA 1
ATOM 721 C C . ASN A 1 94 ? -9.153 -1.035 13.591 1.00 79.00 94 ASN A C 1
ATOM 723 O O . ASN A 1 94 ? -10.219 -0.428 13.527 1.00 79.00 94 ASN A O 1
ATOM 727 N N . LYS A 1 95 ? -8.024 -0.429 13.979 1.00 87.25 95 LYS A N 1
ATOM 728 C CA . LYS A 1 95 ? -7.921 0.990 14.329 1.00 87.25 95 LYS A CA 1
ATOM 729 C C . LYS A 1 95 ? -7.453 1.780 13.115 1.00 87.25 95 LYS A C 1
ATOM 731 O O . LYS A 1 95 ? -6.279 2.134 13.018 1.00 87.25 95 LYS A O 1
ATOM 736 N N . VAL A 1 96 ? -8.374 2.012 12.189 1.00 89.06 96 VAL A N 1
ATOM 737 C CA . VAL A 1 96 ? -8.169 2.839 10.996 1.00 89.06 96 VAL A CA 1
ATOM 738 C C . VAL A 1 96 ? -9.102 4.042 11.099 1.00 89.06 96 VAL A C 1
ATOM 740 O O . VAL A 1 96 ? -10.307 3.881 11.272 1.00 89.06 96 VAL A O 1
ATOM 743 N N . VAL A 1 97 ? -8.542 5.248 11.053 1.00 92.50 97 VAL A N 1
ATOM 744 C CA . VAL A 1 97 ? -9.268 6.512 11.206 1.00 92.50 97 VAL A CA 1
ATOM 745 C C . VAL A 1 97 ? -9.437 7.147 9.837 1.00 92.50 97 VAL A C 1
ATOM 747 O O . VAL A 1 97 ? -8.447 7.459 9.182 1.00 92.50 97 VAL A O 1
ATOM 750 N N . PHE A 1 98 ? -10.680 7.351 9.412 1.00 94.25 98 PHE A N 1
ATOM 751 C CA . PHE A 1 98 ? -10.986 8.132 8.215 1.00 94.25 98 PHE A CA 1
ATOM 752 C C . PHE A 1 98 ? -10.615 9.601 8.436 1.00 94.25 98 PHE A C 1
ATOM 754 O O . PHE A 1 98 ? -10.996 10.189 9.449 1.00 94.25 98 PHE A O 1
ATOM 761 N N . LEU A 1 99 ? -9.862 10.178 7.501 1.00 94.31 99 LEU A N 1
ATOM 762 C CA . LEU A 1 99 ? -9.443 11.576 7.547 1.00 94.31 99 LEU A CA 1
ATOM 763 C C . LEU A 1 99 ? -10.313 12.435 6.633 1.00 94.31 99 LEU A C 1
ATOM 765 O O . LEU A 1 99 ? -10.879 13.427 7.082 1.00 94.31 99 LEU A O 1
ATOM 769 N N . GLU A 1 100 ? -10.416 12.060 5.358 1.00 95.12 100 GLU A N 1
ATOM 770 C CA . GLU A 1 100 ? -11.228 12.766 4.368 1.00 95.12 100 GLU A CA 1
ATOM 771 C C . GLU A 1 100 ? -11.426 11.929 3.099 1.00 95.12 100 GLU A C 1
ATOM 773 O O . GLU A 1 100 ? -10.761 10.915 2.888 1.00 95.12 100 GLU A O 1
ATOM 778 N N . THR A 1 101 ? -12.278 12.422 2.202 1.00 94.62 101 THR A N 1
ATOM 779 C CA . THR A 1 101 ? -12.261 12.029 0.792 1.00 94.62 101 THR A CA 1
ATOM 780 C C . THR A 1 101 ? -11.654 13.166 -0.025 1.00 94.62 101 THR A C 1
ATOM 782 O O . THR A 1 101 ? -12.182 14.277 -0.026 1.00 94.62 101 THR A O 1
ATOM 785 N N . GLN A 1 102 ? -10.576 12.892 -0.754 1.00 90.62 102 GLN A N 1
ATOM 786 C CA . GLN A 1 102 ? -10.014 13.820 -1.731 1.00 90.62 102 GLN A CA 1
ATOM 787 C C . GLN A 1 102 ? -10.689 13.612 -3.080 1.00 90.62 102 GLN A C 1
ATOM 789 O O . GLN A 1 102 ? -10.922 12.483 -3.505 1.00 90.62 102 GLN A O 1
ATOM 794 N N . VAL A 1 103 ? -11.019 14.713 -3.751 1.00 82.12 103 VAL A N 1
ATOM 795 C CA . VAL A 1 103 ? -11.713 14.718 -5.042 1.00 82.12 103 VAL A CA 1
ATOM 796 C C . VAL A 1 103 ? -10.887 15.555 -6.010 1.00 82.12 103 VAL A C 1
ATOM 798 O O . VAL A 1 103 ? -11.274 16.678 -6.315 1.00 82.12 103 VAL A O 1
ATOM 801 N N . GLN A 1 104 ? -9.701 15.063 -6.392 1.00 75.00 104 GLN A N 1
ATOM 802 C CA . GLN A 1 104 ? -8.921 15.478 -7.575 1.00 75.00 104 GLN A CA 1
ATOM 803 C C . GLN A 1 104 ? -7.492 14.903 -7.528 1.00 75.00 104 GLN A C 1
ATOM 805 O O . GLN A 1 104 ? -6.828 15.039 -6.503 1.00 75.00 104 GLN A O 1
ATOM 810 N N . PRO A 1 105 ? -6.974 14.330 -8.632 1.00 72.12 105 PRO A N 1
ATOM 811 C CA . PRO A 1 105 ? -7.646 14.113 -9.919 1.00 72.12 105 PRO A CA 1
ATOM 812 C C . PRO A 1 105 ? -8.693 12.985 -9.882 1.00 72.12 105 PRO A C 1
ATOM 814 O O . PRO A 1 105 ? -9.522 12.899 -10.781 1.00 72.12 105 PRO A O 1
ATOM 817 N N . LYS A 1 106 ? -8.689 12.143 -8.841 1.00 82.25 106 LYS A N 1
ATOM 818 C CA . LYS A 1 106 ? -9.617 11.017 -8.649 1.00 82.25 106 LYS A CA 1
ATOM 819 C C . LYS A 1 106 ? -10.192 11.054 -7.227 1.00 82.25 106 LYS A C 1
ATOM 821 O O . LYS A 1 106 ? -9.660 11.750 -6.361 1.00 82.25 106 LYS A O 1
ATOM 826 N N . LYS A 1 107 ? -11.315 10.360 -7.006 1.00 90.06 107 LYS A N 1
ATOM 827 C CA . LYS A 1 107 ? -11.937 10.241 -5.681 1.00 90.06 107 LYS A CA 1
ATOM 828 C C . LYS A 1 107 ? -11.186 9.182 -4.876 1.00 90.06 107 LYS A C 1
ATOM 830 O O . LYS A 1 107 ? -11.287 8.002 -5.202 1.00 90.06 107 LYS A O 1
ATOM 835 N N . VAL A 1 108 ? -10.475 9.602 -3.835 1.00 93.94 108 VAL A N 1
ATOM 836 C CA . VAL A 1 108 ? -9.737 8.707 -2.932 1.00 93.94 108 VAL A CA 1
ATOM 837 C C . VAL A 1 108 ? -10.135 8.977 -1.487 1.00 93.94 108 VAL A C 1
ATOM 839 O O . VAL A 1 108 ? -10.283 10.126 -1.073 1.00 93.94 108 VAL A O 1
ATOM 842 N N . ASN A 1 109 ? -10.345 7.919 -0.714 1.00 95.44 109 ASN A N 1
ATOM 843 C CA . ASN A 1 109 ? -10.551 7.998 0.724 1.00 95.44 109 ASN A CA 1
ATOM 844 C C . ASN A 1 109 ? -9.197 7.921 1.419 1.00 95.44 109 ASN A C 1
ATOM 846 O O . ASN A 1 109 ? -8.390 7.044 1.119 1.00 95.44 109 ASN A O 1
ATOM 850 N N . VAL A 1 110 ? -8.964 8.832 2.355 1.00 95.38 110 VAL A N 1
ATOM 851 C CA . VAL A 1 110 ? -7.714 8.921 3.096 1.00 95.38 110 VAL A CA 1
ATOM 852 C C . VAL A 1 110 ? -7.931 8.441 4.517 1.00 95.38 110 VAL A C 1
ATOM 854 O O . VAL A 1 110 ? -8.862 8.879 5.199 1.00 95.38 110 VAL A O 1
ATOM 857 N N . PHE A 1 111 ? -7.035 7.582 4.988 1.00 95.19 111 PHE A N 1
ATOM 858 C CA . PHE A 1 111 ? -7.066 7.048 6.340 1.00 95.19 111 PHE A CA 1
ATOM 859 C C . PHE A 1 111 ? -5.715 7.169 7.045 1.00 95.19 111 PHE A C 1
ATOM 861 O O . PHE A 1 111 ? -4.661 7.229 6.411 1.00 95.19 111 PHE A O 1
ATOM 868 N N . ARG A 1 112 ? -5.749 7.135 8.380 1.00 94.94 112 ARG A N 1
ATOM 869 C CA . ARG A 1 112 ? -4.584 6.951 9.253 1.00 94.94 112 ARG A CA 1
ATOM 870 C C . ARG A 1 112 ? -4.717 5.658 10.046 1.00 94.94 112 ARG A C 1
ATOM 872 O O . ARG A 1 112 ? -5.789 5.343 10.556 1.00 94.94 112 ARG A O 1
ATOM 879 N N . VAL A 1 113 ? -3.622 4.926 10.199 1.00 93.25 113 VAL A N 1
ATOM 880 C CA . VAL A 1 113 ? -3.576 3.708 11.014 1.00 93.25 113 VAL A CA 1
ATOM 881 C C . VAL A 1 113 ? -3.179 4.051 12.453 1.00 93.25 113 VAL A C 1
ATOM 883 O O . VAL A 1 113 ? -2.072 4.518 12.703 1.00 93.25 113 VAL A O 1
ATOM 886 N N . ASP A 1 114 ? -4.043 3.762 13.425 1.00 91.94 114 ASP A N 1
ATOM 887 C CA . ASP A 1 114 ? -3.856 4.114 14.845 1.00 91.94 114 ASP A CA 1
ATOM 888 C C . ASP A 1 114 ? -3.465 2.918 15.734 1.00 91.94 114 ASP A C 1
ATOM 890 O O . ASP A 1 114 ? -3.320 3.050 16.952 1.00 91.94 114 ASP A O 1
ATOM 894 N N . GLY A 1 115 ? -3.242 1.741 15.146 1.00 86.06 115 GLY A N 1
ATOM 895 C CA . GLY A 1 115 ? -2.884 0.519 15.869 1.00 86.06 115 GLY A CA 1
ATOM 896 C C . GLY A 1 115 ? -2.051 -0.462 15.046 1.00 86.06 115 GLY A C 1
ATOM 897 O O . GLY A 1 115 ? -1.869 -0.288 13.846 1.00 86.06 115 GLY A O 1
ATOM 898 N N . GLY A 1 116 ? -1.544 -1.505 15.706 1.00 85.06 116 GLY A N 1
ATOM 899 C CA . GLY A 1 116 ? -0.759 -2.559 15.059 1.00 85.06 116 GLY A CA 1
ATOM 900 C C . GLY A 1 116 ? 0.648 -2.122 14.633 1.00 85.06 116 GLY A C 1
ATOM 901 O O . GLY A 1 116 ? 1.167 -1.093 15.071 1.00 85.06 116 GLY A O 1
ATOM 902 N N . ARG A 1 117 ? 1.286 -2.934 13.779 1.00 84.69 117 ARG A N 1
ATOM 903 C CA . ARG A 1 117 ? 2.676 -2.723 13.319 1.00 84.69 117 ARG A CA 1
ATOM 904 C C . ARG A 1 117 ? 2.821 -1.553 12.345 1.00 84.69 117 ARG A C 1
ATOM 906 O O . ARG A 1 117 ? 3.920 -1.040 12.186 1.00 84.69 117 ARG A O 1
ATOM 913 N N . LEU A 1 118 ? 1.719 -1.141 11.722 1.00 88.38 118 LEU A N 1
ATOM 914 C CA . LEU A 1 118 ? 1.654 -0.016 10.790 1.00 88.38 118 LEU A CA 1
ATOM 915 C C . LEU A 1 118 ? 1.091 1.251 11.451 1.00 88.38 118 LEU A C 1
ATOM 917 O O . LEU A 1 118 ? 0.631 2.153 10.762 1.00 88.38 118 LEU A O 1
ATOM 921 N N . ARG A 1 119 ? 1.098 1.353 12.787 1.00 90.94 119 ARG A N 1
ATOM 922 C CA . ARG A 1 119 ? 0.656 2.574 13.474 1.00 90.94 119 ARG A CA 1
ATOM 923 C C . ARG A 1 119 ? 1.422 3.801 12.957 1.00 90.94 119 ARG A C 1
ATOM 925 O O . ARG A 1 119 ? 2.647 3.790 12.883 1.00 90.94 119 ARG A O 1
ATOM 932 N N . GLY A 1 120 ? 0.688 4.869 12.655 1.00 91.62 120 GLY A N 1
ATOM 933 C CA . GLY A 1 120 ? 1.198 6.123 12.102 1.00 91.62 120 GLY A CA 1
ATOM 934 C C . GLY A 1 120 ? 1.250 6.162 10.574 1.00 91.62 120 GLY A C 1
ATOM 935 O O . GLY A 1 120 ? 1.555 7.214 10.020 1.00 91.62 120 GLY A O 1
ATOM 936 N N . PHE A 1 121 ? 0.952 5.055 9.891 1.00 93.38 121 PHE A N 1
ATOM 937 C CA . PHE A 1 121 ? 0.912 5.007 8.433 1.00 93.38 121 PHE A CA 1
ATOM 938 C C . PHE A 1 121 ? -0.356 5.666 7.896 1.00 93.38 121 PHE A C 1
ATOM 940 O O . PHE A 1 121 ? -1.376 5.751 8.588 1.00 93.38 121 PHE A O 1
ATOM 947 N N . TYR A 1 122 ? -0.275 6.102 6.643 1.00 94.81 122 TYR A N 1
ATOM 948 C CA . TYR A 1 122 ? -1.375 6.721 5.913 1.00 94.81 122 TYR A CA 1
ATOM 949 C C . TYR A 1 122 ? -1.790 5.841 4.754 1.00 94.81 122 TYR A C 1
ATOM 951 O O . TYR A 1 122 ? -0.978 5.082 4.224 1.00 94.81 122 TYR A O 1
ATOM 959 N N . ILE A 1 123 ? -3.059 5.935 4.385 1.00 95.50 123 ILE A N 1
ATOM 960 C CA . ILE A 1 123 ? -3.635 5.099 3.347 1.00 95.50 123 ILE A CA 1
ATOM 961 C C . ILE A 1 123 ? -4.463 5.954 2.416 1.00 95.50 123 ILE A C 1
ATOM 963 O O . ILE A 1 123 ? -5.273 6.748 2.889 1.00 95.50 123 ILE A O 1
ATOM 967 N N . GLU A 1 124 ? -4.288 5.739 1.122 1.00 95.38 124 GLU A N 1
ATOM 968 C CA . GLU A 1 124 ? -5.220 6.183 0.095 1.00 95.38 124 GLU A CA 1
ATOM 969 C C . GLU A 1 124 ? -5.913 4.956 -0.495 1.00 95.38 124 GLU A C 1
ATOM 971 O O . GLU A 1 124 ? -5.269 3.976 -0.867 1.00 95.38 124 GLU A O 1
ATOM 976 N N . ASP A 1 125 ? -7.236 5.008 -0.538 1.00 95.25 125 ASP A N 1
ATOM 977 C CA . ASP A 1 125 ? -8.105 3.946 -1.029 1.00 95.25 125 ASP A CA 1
ATOM 978 C C . ASP A 1 125 ? -9.027 4.528 -2.104 1.00 95.25 125 ASP A C 1
ATOM 980 O O . ASP A 1 125 ? -9.851 5.407 -1.825 1.00 95.25 125 ASP A O 1
ATOM 984 N N . GLY A 1 126 ? -8.876 4.080 -3.347 1.00 94.62 126 GLY A N 1
ATOM 985 C CA . GLY A 1 126 ? -9.674 4.598 -4.450 1.00 94.62 126 GLY A CA 1
ATOM 986 C C . GLY A 1 126 ? -9.625 3.746 -5.705 1.00 94.62 126 GLY A C 1
ATOM 987 O O . GLY A 1 126 ? -8.989 2.698 -5.751 1.00 94.62 126 GLY A O 1
ATOM 988 N N . ILE A 1 127 ? -10.333 4.203 -6.735 1.00 94.06 127 ILE A N 1
ATOM 989 C CA . ILE A 1 127 ? -10.387 3.526 -8.031 1.00 94.06 127 ILE A CA 1
ATOM 990 C C . ILE A 1 127 ? -9.540 4.306 -9.032 1.00 94.06 127 ILE A C 1
ATOM 992 O O . ILE A 1 127 ? -9.763 5.500 -9.250 1.00 94.06 127 ILE A O 1
ATOM 996 N N . GLU A 1 128 ? -8.602 3.611 -9.665 1.00 90.44 128 GLU A N 1
ATOM 997 C CA . GLU A 1 128 ? -7.731 4.142 -10.697 1.00 90.44 128 GLU A CA 1
ATOM 998 C C . GLU A 1 128 ? -7.802 3.295 -11.969 1.00 90.44 128 GLU A C 1
ATOM 1000 O O . GLU A 1 128 ? -7.455 2.119 -11.961 1.00 90.44 128 GLU A O 1
ATOM 1005 N N . ASP A 1 129 ? -8.274 3.895 -13.067 1.00 90.00 129 ASP A N 1
ATOM 1006 C CA . ASP A 1 129 ? -8.341 3.263 -14.395 1.00 90.00 129 ASP A CA 1
ATOM 1007 C C . ASP A 1 129 ? -9.055 1.896 -14.376 1.00 90.00 129 ASP A C 1
ATOM 1009 O O . ASP A 1 129 ? -8.661 0.941 -15.039 1.00 90.00 129 ASP A O 1
ATOM 1013 N N . GLY A 1 130 ? -10.121 1.807 -13.572 1.00 91.69 130 GLY A N 1
ATOM 1014 C CA . GLY A 1 130 ? -10.923 0.596 -13.380 1.00 91.69 130 GLY A CA 1
ATOM 1015 C C . GLY A 1 130 ? -10.408 -0.356 -12.298 1.00 91.69 130 GLY A C 1
ATOM 1016 O O . GLY A 1 130 ? -11.121 -1.292 -11.949 1.00 91.69 130 GLY A O 1
ATOM 1017 N N . ASN A 1 131 ? -9.230 -0.104 -11.724 1.00 94.75 131 ASN A N 1
ATOM 1018 C CA . ASN A 1 131 ? -8.645 -0.930 -10.671 1.00 94.75 131 ASN A CA 1
ATOM 1019 C C . ASN A 1 131 ? -8.855 -0.319 -9.289 1.00 94.75 131 ASN A C 1
ATOM 1021 O O . ASN A 1 131 ? -8.728 0.888 -9.100 1.00 94.75 131 ASN A O 1
ATOM 1025 N N . HIS A 1 132 ? -9.128 -1.161 -8.299 1.00 95.62 132 HIS A N 1
ATOM 1026 C CA . HIS A 1 132 ? -9.137 -0.757 -6.898 1.00 95.62 132 HIS A CA 1
ATOM 1027 C C . HIS A 1 132 ? -7.710 -0.699 -6.364 1.00 95.62 132 HIS A C 1
ATOM 1029 O O . HIS A 1 132 ? -6.989 -1.690 -6.388 1.00 95.62 132 HIS A O 1
ATOM 1035 N N . MET A 1 133 ? -7.297 0.477 -5.906 1.00 95.62 133 MET A N 1
ATOM 1036 C CA . MET A 1 133 ? -5.945 0.772 -5.455 1.00 95.62 133 MET A CA 1
ATOM 1037 C C . MET A 1 133 ? -5.964 1.085 -3.966 1.00 95.62 133 MET A C 1
ATOM 1039 O O . MET A 1 133 ? -6.615 2.034 -3.527 1.00 95.62 133 MET A O 1
ATOM 1043 N N . LEU A 1 134 ? -5.205 0.302 -3.205 1.00 95.38 134 LEU A N 1
ATOM 1044 C CA . LEU A 1 134 ? -4.949 0.535 -1.792 1.00 95.38 134 LEU A CA 1
ATOM 1045 C C . LEU A 1 134 ? -3.471 0.887 -1.612 1.00 95.38 134 LEU A C 1
ATOM 1047 O O . LEU A 1 134 ? -2.609 0.007 -1.613 1.00 95.38 134 LEU A O 1
ATOM 1051 N N . ALA A 1 135 ? -3.174 2.177 -1.481 1.00 95.06 135 ALA A N 1
ATOM 1052 C CA . ALA A 1 135 ? -1.823 2.693 -1.315 1.00 95.06 135 ALA A CA 1
ATOM 1053 C C . ALA A 1 135 ? -1.522 2.969 0.162 1.00 95.06 135 ALA A C 1
ATOM 1055 O O . ALA A 1 135 ? -2.256 3.686 0.831 1.00 95.06 135 ALA A O 1
ATOM 1056 N N . ILE A 1 136 ? -0.432 2.402 0.675 1.00 94.50 136 ILE A N 1
ATOM 1057 C CA . ILE A 1 136 ? 0.008 2.468 2.068 1.00 94.50 136 ILE A CA 1
ATOM 1058 C C . ILE A 1 136 ? 1.335 3.221 2.120 1.00 94.50 136 ILE A C 1
ATOM 1060 O O . ILE A 1 136 ? 2.334 2.792 1.540 1.00 94.50 136 ILE A O 1
ATOM 1064 N N . PHE A 1 137 ? 1.355 4.322 2.862 1.00 93.44 137 PHE A N 1
ATOM 1065 C CA . PHE A 1 137 ? 2.470 5.254 2.944 1.00 93.44 137 PHE A CA 1
ATOM 1066 C C . PHE A 1 137 ? 3.078 5.250 4.343 1.00 93.44 137 PHE A C 1
ATOM 1068 O O . PHE A 1 137 ? 2.371 5.362 5.351 1.00 93.44 137 PHE A O 1
ATOM 1075 N N . THR A 1 138 ? 4.408 5.203 4.413 1.00 92.19 138 THR A N 1
ATOM 1076 C CA . THR A 1 138 ? 5.114 5.551 5.650 1.00 92.19 138 THR A CA 1
ATOM 1077 C C . THR A 1 138 ? 4.886 7.028 5.998 1.00 92.19 138 THR A C 1
ATOM 1079 O O . THR A 1 138 ? 4.622 7.834 5.100 1.00 92.19 138 THR A O 1
ATOM 1082 N N . PRO A 1 139 ? 5.077 7.445 7.264 1.00 91.19 139 PRO A N 1
ATOM 1083 C CA . PRO A 1 139 ? 5.002 8.860 7.638 1.00 91.19 139 PRO A CA 1
ATOM 1084 C C . PRO A 1 139 ? 5.917 9.762 6.795 1.00 91.19 139 PRO A C 1
ATOM 1086 O O . PRO A 1 139 ? 5.503 10.826 6.341 1.00 91.19 139 PRO A O 1
ATOM 1089 N N . ALA A 1 140 ? 7.148 9.311 6.527 1.00 89.62 140 ALA A N 1
ATOM 1090 C CA . ALA A 1 140 ? 8.108 10.071 5.729 1.00 89.62 140 ALA A CA 1
ATOM 1091 C C . ALA A 1 140 ? 7.665 10.226 4.266 1.00 89.62 140 ALA A C 1
ATOM 1093 O O . ALA A 1 140 ? 7.999 11.224 3.628 1.00 89.62 140 ALA A O 1
ATOM 1094 N N . MET A 1 141 ? 6.918 9.255 3.729 1.00 90.12 141 MET A N 1
ATOM 1095 C CA . MET A 1 141 ? 6.395 9.336 2.370 1.00 90.12 141 MET A CA 1
ATOM 1096 C 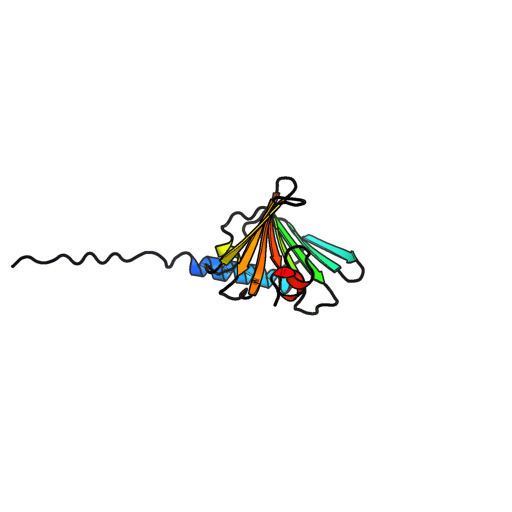C . MET A 1 141 ? 5.094 10.120 2.274 1.00 90.12 141 MET A C 1
ATOM 1098 O O . MET A 1 141 ? 4.950 10.948 1.377 1.00 90.12 141 MET A O 1
ATOM 1102 N N . ALA A 1 142 ? 4.211 9.978 3.258 1.00 91.50 142 ALA A N 1
ATOM 1103 C CA . ALA A 1 142 ? 3.036 10.826 3.398 1.00 91.50 142 ALA A CA 1
ATOM 1104 C C . ALA A 1 142 ? 3.416 12.318 3.497 1.00 91.50 142 ALA A C 1
ATOM 1106 O O . ALA A 1 142 ? 2.798 13.147 2.837 1.00 91.50 142 ALA A O 1
ATOM 1107 N N . ALA A 1 143 ? 4.504 12.665 4.198 1.00 90.69 143 ALA A N 1
ATOM 1108 C CA . ALA A 1 143 ? 5.011 14.042 4.278 1.00 90.69 143 ALA A CA 1
ATOM 1109 C C . ALA A 1 143 ? 5.400 14.651 2.916 1.00 90.69 143 ALA A C 1
ATOM 1111 O O . ALA A 1 143 ? 5.351 15.868 2.746 1.00 90.69 143 ALA A O 1
ATOM 1112 N N . LYS A 1 144 ? 5.783 13.814 1.943 1.00 87.38 144 LYS A N 1
ATOM 1113 C CA . LYS A 1 144 ? 6.187 14.226 0.588 1.00 87.38 144 LYS A CA 1
ATOM 1114 C C . LYS A 1 144 ? 5.072 14.067 -0.445 1.00 87.38 144 LYS A C 1
ATOM 1116 O O . LYS A 1 144 ? 5.210 14.542 -1.569 1.00 87.38 144 LYS A O 1
ATOM 1121 N N . THR A 1 145 ? 3.979 13.408 -0.074 1.00 87.44 145 THR A N 1
ATOM 1122 C CA . THR A 1 145 ? 2.859 13.126 -0.969 1.00 87.44 145 THR A CA 1
ATOM 1123 C C . THR A 1 145 ? 1.859 14.270 -0.889 1.00 87.44 145 THR A C 1
ATOM 1125 O O . THR A 1 145 ? 1.339 14.603 0.181 1.00 87.44 145 THR A O 1
ATOM 1128 N N . ARG A 1 146 ? 1.600 14.907 -2.036 1.00 85.69 146 ARG A N 1
ATOM 1129 C CA . ARG A 1 146 ? 0.587 15.960 -2.148 1.00 85.69 146 ARG A CA 1
ATOM 1130 C C . ARG A 1 146 ? -0.768 15.386 -1.727 1.00 85.69 146 ARG A C 1
ATOM 1132 O O . ARG A 1 146 ? -1.162 14.352 -2.235 1.00 85.69 146 ARG A O 1
ATOM 1139 N N . GLY A 1 147 ? -1.465 16.065 -0.818 1.00 86.50 147 GLY A N 1
ATOM 1140 C CA . GLY A 1 147 ? -2.734 15.591 -0.251 1.00 86.50 147 GLY A CA 1
ATOM 1141 C C . GLY A 1 147 ? -2.568 14.948 1.127 1.00 86.50 147 GLY A C 1
ATOM 1142 O O . GLY A 1 147 ? -3.376 15.217 2.012 1.00 86.50 147 GLY A O 1
ATOM 1143 N N . LEU A 1 148 ? -1.484 14.203 1.363 1.00 90.69 148 LEU A N 1
ATOM 1144 C CA . LEU A 1 148 ? -1.209 13.579 2.664 1.00 90.69 148 LEU A CA 1
ATOM 1145 C C . LEU A 1 148 ? -0.373 14.459 3.598 1.00 90.69 148 LEU A C 1
ATOM 1147 O O . LEU A 1 148 ? -0.531 14.387 4.817 1.00 90.69 148 LEU A O 1
ATOM 1151 N N . SER A 1 149 ? 0.483 15.321 3.045 1.00 90.75 149 SER A N 1
ATOM 1152 C CA . SER A 1 149 ? 1.436 16.125 3.823 1.00 90.75 149 SER A CA 1
ATOM 1153 C C . SER A 1 149 ? 0.786 16.998 4.902 1.00 90.75 149 SER A C 1
ATOM 1155 O O . SER A 1 149 ? 1.366 17.180 5.968 1.00 90.75 149 SER A O 1
ATOM 1157 N N . LYS A 1 150 ? -0.450 17.467 4.682 1.00 91.94 150 LYS A N 1
ATOM 1158 C CA . LYS A 1 150 ? -1.230 18.269 5.645 1.00 91.94 150 LYS A CA 1
ATOM 1159 C C . LYS A 1 150 ? -1.608 17.530 6.936 1.00 91.94 150 LYS A C 1
ATOM 1161 O O . LYS A 1 150 ? -2.048 18.163 7.891 1.00 91.94 150 LYS A O 1
ATOM 1166 N N . TYR A 1 151 ? -1.470 16.206 6.961 1.00 90.25 151 TYR A N 1
ATOM 1167 C CA . TYR A 1 151 ? -1.756 15.379 8.132 1.00 90.25 151 TYR A CA 1
ATOM 1168 C C . TYR A 1 151 ? -0.520 15.054 8.964 1.0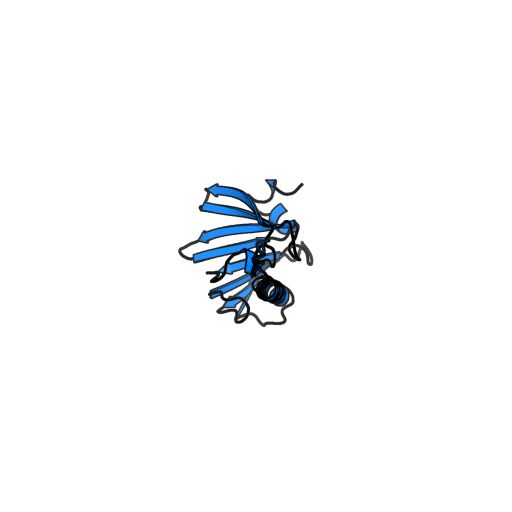0 90.25 151 TYR A C 1
ATOM 1170 O O . TYR A 1 151 ? -0.651 14.526 10.070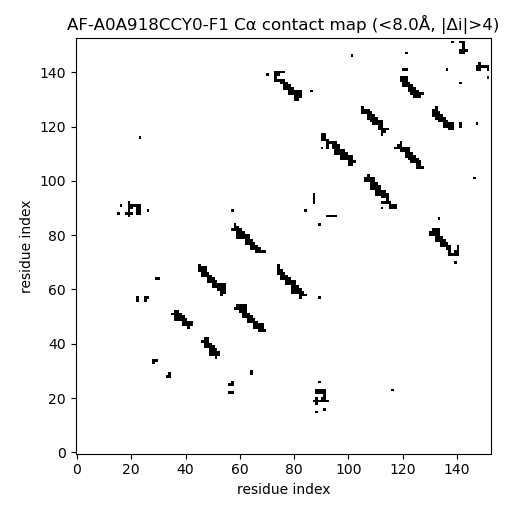 1.00 90.25 151 TYR A O 1
ATOM 1178 N N . ILE A 1 152 ? 0.670 15.380 8.456 1.00 86.56 152 ILE A N 1
ATOM 1179 C CA . ILE A 1 152 ? 1.920 15.196 9.181 1.00 86.56 152 ILE A CA 1
ATOM 1180 C C . ILE A 1 152 ? 2.145 16.422 10.066 1.00 86.56 152 ILE A C 1
ATOM 1182 O O . ILE A 1 152 ? 2.126 17.551 9.581 1.00 86.56 152 ILE A O 1
ATOM 1186 N N . LYS A 1 153 ? 2.315 16.183 11.368 1.00 71.56 153 LYS A N 1
ATOM 1187 C CA . LYS A 1 153 ? 2.664 17.200 12.364 1.00 71.56 153 LYS A CA 1
ATOM 1188 C C . LYS A 1 153 ? 4.140 17.115 12.708 1.00 71.56 153 LYS A C 1
ATOM 1190 O O . LYS A 1 153 ? 4.640 15.968 12.764 1.00 71.56 153 LYS A O 1
#

Secondary structure (DSSP, 8-state):
--------------SHHHHHHHHHHHHHHHHTT-SPPSEEEESSSSEEEEEEES-TTTTSSEEEEEEEGGGGGG-EEEEEES--S-HHHHHT-S-EEEEEEEESSSEEEEEEE-SSTTTT-EEEEEEETTEEEEEEE-HHHHTTSTTTGGG--

Mean predicted aligned error: 8.75 Å

Organism: NCBI:txid1848197

Foldseek 3Di:
DDDDDPPPPPDPPPPQLVLLVQLLVLVVVVLVCPDPAPDWDAPDPFKIKGKHAPSVRQQARIKIKIAGNVPPSQWIKMKTKQGPDDPCSNQSAPQKAWDDFDPPPHTWTKIAHCDDPLHGKIWTWGADPNITIIMIGGLVNLCVDPPSVVVRD

Sequence (153 aa):
MRPVLKVVAVSLLLGSSARAADLTRALLEYLTTKTPPSESSYMSKEVYVRIWTHPLLLNADAIMLTTSKNNGIGGWFLVIINPRLPISDYLGSNKVVFLETQVQPKKVNVFRVDGGRLRGFYIEDGIEDGNHMLAIFTPAMAAKTRGLSKYIK

Radius of gyration: 18.51 Å; Cα contacts (8 Å, |Δi|>4): 296; chains: 1; bounding box: 56×39×58 Å